Protein AF-A0AAW8L9H7-F1 (afdb_monomer_lite)

pLDDT: mean 96.59, std 2.57, range [80.62, 98.5]

Structure (mmCIF, N/CA/C/O backbone):
data_AF-A0AAW8L9H7-F1
#
_entry.id   AF-A0AAW8L9H7-F1
#
loop_
_atom_site.group_PDB
_atom_site.id
_atom_site.type_symbol
_atom_site.label_atom_id
_atom_site.label_alt_id
_atom_site.label_comp_id
_atom_site.label_asym_id
_atom_site.label_entity_id
_atom_site.label_seq_id
_atom_site.pdbx_PDB_ins_code
_atom_site.Cartn_x
_atom_site.Cartn_y
_atom_site.Cartn_z
_atom_site.occupancy
_atom_site.B_iso_or_equiv
_atom_site.auth_seq_id
_atom_site.auth_comp_id
_atom_site.auth_asym_id
_atom_site.auth_atom_id
_atom_site.pdbx_PDB_model_num
ATOM 1 N N . MET A 1 1 ? -7.426 9.081 19.759 1.00 80.62 1 MET A N 1
ATOM 2 C CA . MET A 1 1 ? -7.271 8.106 18.663 1.00 80.62 1 MET A CA 1
ATOM 3 C C . MET A 1 1 ? -5.931 8.344 17.988 1.00 80.62 1 MET A C 1
ATOM 5 O O . MET A 1 1 ? -5.689 9.442 17.497 1.00 80.62 1 MET A O 1
ATOM 9 N N . THR A 1 2 ? -5.039 7.364 18.043 1.00 95.19 2 THR A N 1
ATOM 10 C CA . THR A 1 2 ? -3.691 7.414 17.461 1.00 95.19 2 THR A CA 1
ATOM 11 C C . THR A 1 2 ? -3.743 7.337 15.933 1.00 95.19 2 THR A C 1
ATOM 13 O O . THR A 1 2 ? -4.751 6.921 15.362 1.00 95.19 2 THR A O 1
ATOM 16 N N . LYS A 1 3 ? -2.650 7.708 15.256 1.00 92.12 3 LYS A N 1
ATOM 17 C CA . LYS A 1 3 ? -2.538 7.577 13.795 1.00 92.12 3 LYS A CA 1
ATOM 18 C C . LYS A 1 3 ? -2.761 6.130 13.337 1.00 92.12 3 LYS A C 1
ATOM 20 O O . LYS A 1 3 ? -3.555 5.892 12.438 1.00 92.12 3 LYS A O 1
ATOM 25 N N . SER A 1 4 ? -2.148 5.164 14.018 1.00 93.31 4 SER A N 1
ATOM 26 C CA . SER A 1 4 ? -2.294 3.743 13.686 1.00 93.31 4 SER A CA 1
ATOM 27 C C . SER A 1 4 ? -3.730 3.234 13.862 1.00 93.31 4 SER A C 1
ATOM 29 O O . SER A 1 4 ? -4.175 2.361 13.120 1.00 93.31 4 SER A O 1
ATOM 31 N N . GLU A 1 5 ? -4.479 3.762 14.836 1.00 96.44 5 GLU A N 1
ATOM 32 C CA . GLU A 1 5 ? -5.907 3.451 14.990 1.00 96.44 5 GLU A CA 1
ATOM 33 C C . GLU A 1 5 ? -6.739 4.048 13.855 1.00 96.44 5 GLU A C 1
ATOM 35 O O . GLU A 1 5 ? -7.607 3.359 13.325 1.00 96.44 5 GLU A O 1
ATOM 40 N N . GLN A 1 6 ? -6.449 5.288 13.449 1.00 96.50 6 GLN A N 1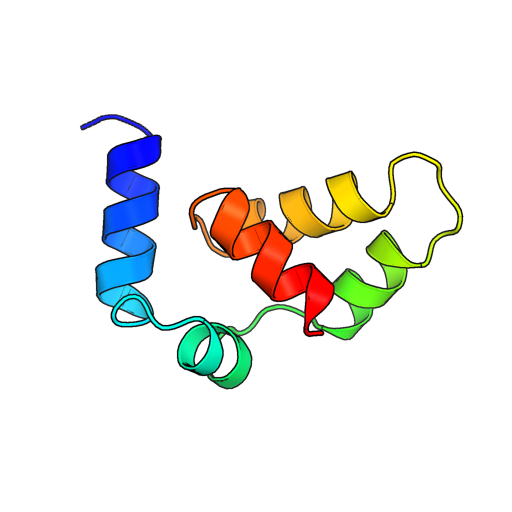
ATOM 41 C CA . GLN A 1 6 ? -7.112 5.936 12.313 1.00 96.50 6 GLN A CA 1
ATOM 42 C C . GLN A 1 6 ? -6.883 5.156 11.019 1.00 96.50 6 GLN A C 1
ATOM 44 O O . GLN A 1 6 ? -7.842 4.868 10.311 1.00 96.50 6 GLN A O 1
ATOM 49 N N . GLU A 1 7 ? -5.644 4.740 10.753 1.00 97.25 7 GLU A N 1
ATOM 50 C CA . GL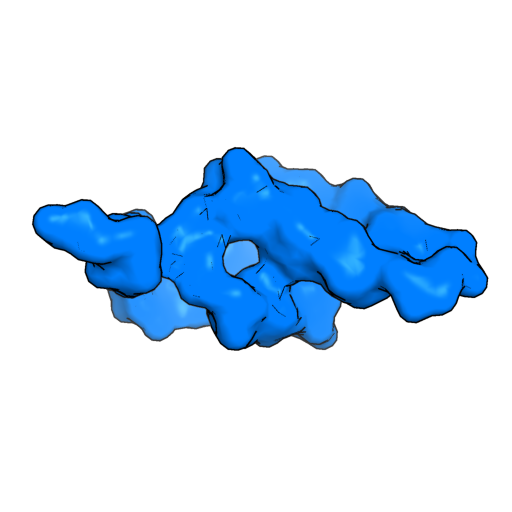U A 1 7 ? -5.300 3.969 9.556 1.00 97.25 7 GLU A CA 1
ATOM 51 C C . GLU A 1 7 ? -6.027 2.617 9.513 1.00 97.25 7 GLU A C 1
ATOM 53 O O . GLU A 1 7 ? -6.595 2.216 8.495 1.00 97.25 7 GLU A O 1
ATOM 58 N N . ARG A 1 8 ? -6.073 1.916 10.653 1.00 97.00 8 ARG A N 1
ATOM 59 C CA . ARG A 1 8 ? -6.825 0.658 10.781 1.00 97.00 8 ARG A CA 1
ATOM 60 C C . ARG A 1 8 ? -8.328 0.868 10.614 1.00 97.00 8 ARG A C 1
ATOM 62 O O . ARG A 1 8 ? -8.984 0.034 9.991 1.00 97.00 8 ARG A O 1
ATOM 69 N N . MET A 1 9 ? -8.882 1.951 11.164 1.00 97.94 9 MET A N 1
ATOM 70 C CA . MET A 1 9 ? -10.295 2.289 10.987 1.00 97.94 9 MET A CA 1
ATOM 71 C C . MET A 1 9 ? -10.616 2.622 9.532 1.00 97.94 9 MET A C 1
ATOM 73 O O . MET A 1 9 ? -11.606 2.104 9.026 1.00 97.94 9 MET A O 1
ATOM 77 N N . PHE A 1 10 ? -9.773 3.401 8.848 1.00 97.12 10 PHE A N 1
ATOM 78 C CA . PHE A 1 10 ? -9.935 3.701 7.426 1.00 97.12 10 PHE A CA 1
ATOM 79 C C . PHE A 1 10 ? -9.933 2.417 6.593 1.00 97.12 10 PHE A C 1
ATOM 81 O O . PHE A 1 10 ? -10.898 2.140 5.887 1.00 97.12 10 PHE A O 1
ATOM 88 N N . PHE A 1 11 ? -8.915 1.563 6.753 1.00 98.00 11 PHE A N 1
ATOM 89 C CA . PHE A 1 11 ? -8.839 0.294 6.023 1.00 98.00 11 PHE A CA 1
ATOM 90 C C . PHE A 1 11 ? -10.057 -0.611 6.286 1.00 98.00 11 PHE A C 1
ATOM 92 O O . PHE A 1 11 ? -10.582 -1.256 5.375 1.00 98.00 11 PHE A O 1
ATOM 99 N N . ARG A 1 12 ? -10.559 -0.630 7.528 1.00 98.06 12 ARG A N 1
ATOM 100 C CA . ARG A 1 12 ? -11.785 -1.353 7.887 1.00 98.06 12 ARG A CA 1
ATOM 101 C C . ARG A 1 12 ? -13.026 -0.768 7.217 1.00 98.06 12 ARG A C 1
ATOM 103 O O . ARG A 1 12 ? -13.847 -1.535 6.734 1.00 98.06 1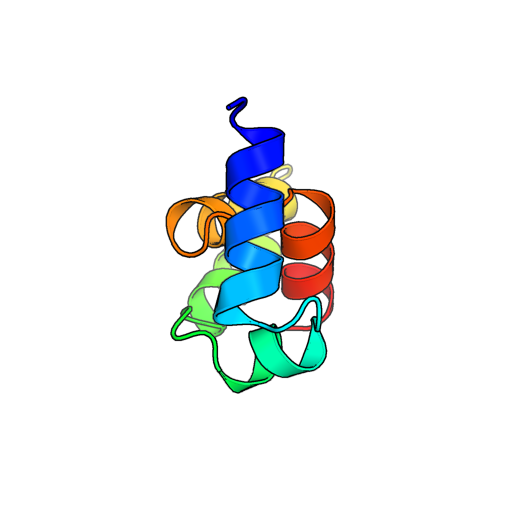2 ARG A O 1
ATOM 110 N N . GLN A 1 13 ? -13.198 0.548 7.240 1.00 97.94 13 GLN A N 1
ATOM 111 C CA . GLN A 1 13 ? -14.416 1.205 6.763 1.00 97.94 13 GLN A CA 1
ATOM 112 C C . GLN A 1 13 ? -14.490 1.225 5.236 1.00 97.94 13 GLN A C 1
ATOM 114 O O . GLN A 1 13 ? -15.534 0.900 4.680 1.00 97.94 13 GLN A O 1
ATOM 119 N N . THR A 1 14 ? -13.381 1.546 4.573 1.00 97.94 14 THR A N 1
ATOM 120 C CA . THR A 1 14 ? -13.323 1.686 3.114 1.00 97.94 14 THR A CA 1
ATOM 121 C C . THR A 1 14 ? -13.250 0.325 2.431 1.00 97.94 14 THR A C 1
ATOM 123 O O . THR A 1 14 ? -14.007 0.046 1.509 1.00 97.94 14 THR A O 1
ATOM 126 N N . TYR A 1 15 ? -12.386 -0.564 2.927 1.00 98.06 15 TYR A N 1
ATOM 127 C CA . TYR A 1 15 ? -12.051 -1.809 2.231 1.00 98.06 15 TYR A CA 1
ATOM 128 C C . TYR A 1 15 ? -12.459 -3.070 2.997 1.00 98.06 15 TYR A C 1
ATOM 130 O O . TYR A 1 15 ? -12.126 -4.177 2.581 1.00 98.06 15 TYR A O 1
ATOM 138 N N . SER A 1 16 ? -13.198 -2.946 4.107 1.00 97.81 16 SER A N 1
ATOM 139 C CA . SER A 1 16 ? -13.643 -4.094 4.920 1.00 97.81 16 SER A CA 1
ATOM 140 C C . SER A 1 16 ? -12.492 -5.010 5.356 1.00 97.81 16 SER A C 1
ATOM 142 O O . SER A 1 16 ? -12.666 -6.221 5.459 1.00 97.81 16 SER A O 1
ATOM 144 N N . LEU A 1 17 ? -11.311 -4.429 5.610 1.00 97.25 17 LEU A N 1
ATOM 145 C CA . LEU A 1 17 ? -10.068 -5.153 5.909 1.00 97.25 17 LEU A CA 1
ATOM 146 C C . LEU A 1 17 ? -9.570 -6.083 4.779 1.00 97.25 17 LEU A C 1
ATOM 148 O O . LEU A 1 17 ? -8.779 -6.988 5.041 1.00 97.25 17 LEU A O 1
ATOM 152 N N . SER A 1 18 ? -10.004 -5.876 3.532 1.00 98.00 18 SER A N 1
ATOM 153 C CA . SER A 1 18 ? -9.613 -6.690 2.378 1.00 98.00 18 SER A CA 1
ATOM 154 C C . SER A 1 18 ? -8.634 -5.955 1.467 1.00 98.00 18 SER A C 1
ATOM 156 O O . SER A 1 18 ? -8.938 -4.900 0.907 1.00 98.00 18 SER A O 1
ATOM 158 N N . ILE A 1 19 ? -7.455 -6.551 1.279 1.00 97.69 19 ILE A N 1
ATOM 159 C CA . ILE A 1 19 ? -6.462 -6.052 0.324 1.00 97.69 19 ILE A CA 1
ATOM 160 C C . ILE A 1 19 ? -6.908 -6.256 -1.124 1.00 97.69 19 ILE A C 1
ATOM 162 O O . ILE A 1 19 ? -6.645 -5.400 -1.956 1.00 97.69 19 ILE A O 1
ATOM 166 N N . ASP A 1 20 ? -7.636 -7.333 -1.422 1.00 98.25 20 ASP A N 1
ATOM 167 C CA . ASP A 1 20 ? -8.164 -7.584 -2.768 1.00 98.25 20 ASP A CA 1
ATOM 168 C C . ASP A 1 20 ? -9.203 -6.527 -3.144 1.00 98.25 20 ASP A C 1
ATOM 170 O O . ASP A 1 20 ? -9.221 -6.022 -4.267 1.00 98.25 20 ASP A O 1
ATOM 174 N N . ARG A 1 21 ? -10.024 -6.124 -2.168 1.00 97.88 21 ARG A N 1
ATOM 175 C CA . ARG A 1 21 ? -10.964 -5.019 -2.331 1.00 97.88 21 ARG A CA 1
ATOM 176 C C . ARG A 1 21 ? -10.238 -3.694 -2.532 1.00 97.88 21 ARG A C 1
ATOM 178 O O . ARG A 1 21 ? -10.590 -2.962 -3.445 1.00 97.88 21 ARG A O 1
ATOM 185 N N . MET A 1 22 ? -9.198 -3.415 -1.743 1.00 97.69 22 MET A N 1
ATOM 186 C CA . MET A 1 22 ? -8.359 -2.229 -1.945 1.00 97.69 22 MET A CA 1
ATOM 187 C C . MET A 1 22 ? -7.719 -2.217 -3.337 1.00 97.69 22 MET A C 1
ATOM 189 O O . MET A 1 22 ? -7.785 -1.202 -4.019 1.00 97.69 22 MET A O 1
ATOM 193 N N . LEU A 1 23 ? -7.157 -3.338 -3.798 1.00 97.44 23 LEU A N 1
ATOM 194 C CA . LEU A 1 23 ? -6.624 -3.459 -5.154 1.00 97.44 23 LEU A CA 1
ATOM 195 C C . LEU A 1 23 ? -7.708 -3.158 -6.194 1.00 97.44 23 LEU A C 1
ATOM 197 O O . LEU A 1 23 ? -7.440 -2.427 -7.140 1.00 97.44 23 LEU A O 1
ATOM 201 N N . SER A 1 24 ? -8.923 -3.681 -6.028 1.00 97.50 24 SER A N 1
ATOM 202 C CA . SER A 1 24 ? -10.013 -3.502 -6.996 1.00 97.50 24 SER A CA 1
ATOM 203 C C . SER A 1 24 ? -10.658 -2.112 -6.989 1.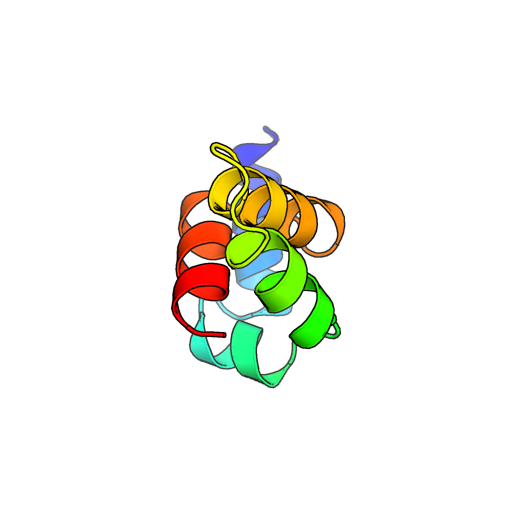00 97.50 24 SER A C 1
ATOM 205 O O . SER A 1 24 ? -11.116 -1.672 -8.039 1.00 97.50 24 SER A O 1
ATOM 207 N N . GLU A 1 25 ? -10.767 -1.466 -5.829 1.00 96.88 25 GLU A N 1
ATOM 208 C CA . GLU A 1 25 ? -11.599 -0.268 -5.635 1.00 96.88 25 GLU A CA 1
ATOM 209 C C . GLU A 1 25 ? -10.785 1.013 -5.423 1.00 96.88 25 GLU A C 1
ATOM 211 O O . GLU A 1 25 ? -11.326 2.101 -5.619 1.00 96.88 25 GLU A O 1
ATOM 216 N N . SER A 1 26 ? -9.510 0.913 -5.028 1.00 95.75 26 SER A N 1
ATOM 217 C CA . SER A 1 26 ? -8.686 2.099 -4.791 1.00 95.75 26 SER A CA 1
ATOM 218 C C . SER A 1 26 ? -8.494 2.902 -6.087 1.00 95.75 26 SER A C 1
ATOM 220 O O . SER A 1 26 ? -8.141 2.322 -7.120 1.00 95.75 26 SER A O 1
ATOM 222 N N . PRO A 1 27 ? -8.668 4.238 -6.048 1.00 94.25 27 PRO A N 1
ATOM 223 C CA . PRO A 1 27 ? -8.443 5.114 -7.196 1.00 94.25 27 PRO A CA 1
ATOM 224 C C . PRO A 1 27 ? -6.952 5.407 -7.450 1.00 94.25 27 PRO A C 1
ATOM 226 O O . PRO A 1 27 ? -6.637 6.216 -8.321 1.00 94.25 27 PRO A O 1
ATOM 229 N N . LEU A 1 28 ? -6.040 4.805 -6.676 1.00 95.88 28 LEU A N 1
ATOM 230 C CA . LEU A 1 28 ? -4.593 4.980 -6.802 1.00 95.88 28 LEU A CA 1
ATOM 231 C C . LEU A 1 28 ? -4.092 4.670 -8.221 1.00 95.88 28 LEU A C 1
ATOM 233 O O . LEU A 1 28 ? -4.421 3.636 -8.809 1.00 95.88 28 LEU A O 1
ATOM 237 N N . ASP A 1 29 ? -3.214 5.535 -8.733 1.00 96.75 29 ASP A N 1
ATOM 238 C CA . ASP A 1 29 ? -2.530 5.310 -10.004 1.00 96.75 29 ASP A CA 1
ATOM 239 C C . ASP A 1 29 ? -1.521 4.159 -9.865 1.00 96.75 29 ASP A C 1
ATOM 241 O O . ASP A 1 29 ? -0.452 4.279 -9.256 1.00 96.75 29 ASP A O 1
ATOM 245 N N . ARG A 1 30 ? -1.880 3.012 -10.445 1.00 96.75 30 ARG A N 1
ATOM 246 C CA . ARG A 1 30 ? -1.056 1.801 -10.428 1.00 96.75 30 ARG A CA 1
ATOM 247 C C . ARG A 1 30 ? 0.233 1.962 -11.225 1.00 96.75 30 ARG A C 1
ATOM 249 O O . ARG A 1 30 ? 1.240 1.360 -10.858 1.00 96.75 30 ARG A O 1
ATOM 256 N N . ASP A 1 31 ? 0.221 2.756 -12.288 1.00 97.81 31 ASP A N 1
ATOM 257 C CA . ASP A 1 31 ? 1.409 2.970 -13.108 1.00 97.81 31 ASP A CA 1
ATOM 258 C C . ASP A 1 31 ? 2.408 3.867 -12.380 1.00 97.81 31 ASP A C 1
ATOM 260 O O . ASP A 1 31 ? 3.609 3.595 -12.417 1.00 97.81 31 ASP A O 1
ATOM 264 N N . GLU A 1 32 ? 1.934 4.847 -11.609 1.00 97.50 32 GLU A N 1
ATOM 265 C CA . GLU A 1 32 ? 2.788 5.628 -10.711 1.00 97.50 32 GLU A CA 1
ATOM 266 C C . GLU A 1 32 ? 3.408 4.757 -9.608 1.00 97.50 32 GLU A C 1
ATOM 268 O O . GLU A 1 32 ? 4.613 4.849 -9.350 1.00 97.50 32 GLU A O 1
ATOM 273 N N . VAL A 1 33 ? 2.629 3.855 -8.996 1.00 98.00 33 VAL A N 1
ATOM 274 C CA . VAL A 1 33 ? 3.144 2.904 -7.994 1.00 98.00 33 VAL A CA 1
ATOM 275 C C . VAL A 1 33 ? 4.263 2.039 -8.582 1.00 98.00 33 VAL A C 1
ATOM 277 O O . VAL A 1 33 ? 5.335 1.935 -7.974 1.00 98.00 33 VAL A O 1
ATOM 280 N N . ARG A 1 34 ? 4.059 1.475 -9.782 1.00 98.00 34 ARG A N 1
ATOM 281 C CA . ARG A 1 34 ? 5.083 0.689 -10.496 1.00 98.00 34 ARG A CA 1
ATOM 282 C C . ARG A 1 34 ? 6.294 1.538 -10.838 1.00 98.00 34 ARG A C 1
ATOM 284 O O . ARG A 1 34 ? 7.415 1.139 -10.548 1.00 98.00 34 ARG A O 1
ATOM 291 N N . ARG A 1 35 ? 6.090 2.744 -11.373 1.00 97.94 35 ARG A N 1
ATOM 292 C CA . ARG A 1 35 ? 7.175 3.668 -11.727 1.00 97.94 35 ARG A CA 1
ATOM 293 C C . ARG A 1 35 ? 8.050 4.003 -10.523 1.00 97.94 35 ARG A C 1
ATOM 295 O O . ARG A 1 35 ? 9.270 4.047 -10.657 1.00 97.94 35 ARG A O 1
ATOM 302 N N . LEU A 1 36 ? 7.454 4.245 -9.353 1.00 97.75 36 LEU A N 1
ATOM 303 C CA . LEU A 1 36 ? 8.193 4.524 -8.119 1.00 97.75 36 LEU A CA 1
ATOM 304 C C . LEU A 1 36 ? 8.965 3.293 -7.637 1.00 97.75 36 LEU A C 1
ATOM 306 O O . LEU A 1 36 ? 10.168 3.403 -7.367 1.00 97.75 36 LEU A O 1
ATOM 310 N N . ARG A 1 37 ? 8.292 2.137 -7.564 1.00 97.12 37 ARG A N 1
ATOM 311 C CA . ARG A 1 37 ? 8.882 0.861 -7.137 1.00 97.12 37 ARG A CA 1
ATOM 312 C C . ARG A 1 37 ? 10.061 0.471 -8.028 1.00 97.12 37 ARG A C 1
ATOM 314 O O . ARG A 1 37 ? 11.147 0.205 -7.520 1.00 97.12 37 ARG A O 1
ATOM 321 N N . ASP A 1 38 ? 9.862 0.545 -9.338 1.00 96.50 38 ASP A N 1
ATOM 322 C CA . ASP A 1 38 ? 10.774 0.037 -10.366 1.00 96.50 38 ASP A CA 1
ATOM 323 C C . ASP A 1 38 ? 11.738 1.126 -10.881 1.00 96.50 38 ASP A C 1
ATOM 325 O O . ASP A 1 38 ? 12.459 0.936 -11.857 1.00 96.50 38 ASP A O 1
ATOM 329 N N . SER A 1 39 ? 11.814 2.272 -10.193 1.00 93.31 39 SER A N 1
ATOM 330 C CA . SER A 1 39 ? 12.659 3.421 -10.564 1.00 93.31 39 SER A CA 1
ATOM 331 C C . SER A 1 39 ? 14.174 3.160 -10.529 1.00 93.31 39 SER A C 1
ATOM 333 O O . SER A 1 39 ? 14.956 4.055 -10.856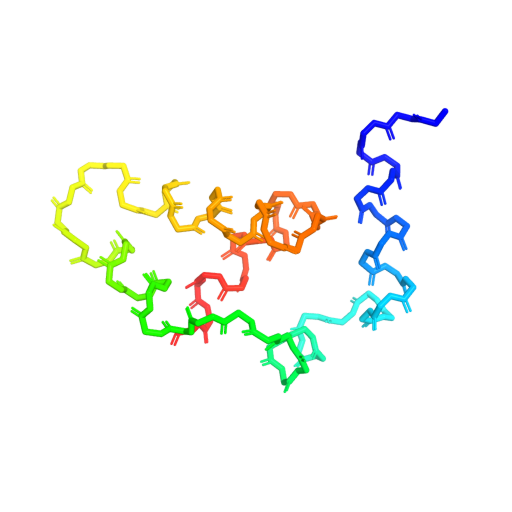 1.00 93.31 39 SER A O 1
ATOM 335 N N . GLY A 1 40 ? 14.617 1.990 -10.056 1.00 91.62 40 GLY A N 1
ATOM 336 C CA . GLY A 1 40 ? 16.033 1.656 -9.851 1.00 91.62 40 GLY A CA 1
ATOM 337 C C . GLY A 1 40 ? 16.700 2.412 -8.693 1.00 91.62 40 GLY A C 1
ATOM 338 O O . GLY A 1 40 ? 17.888 2.222 -8.427 1.00 91.62 40 GLY A O 1
ATOM 339 N N . ARG A 1 41 ? 15.961 3.271 -7.976 1.00 91.81 41 ARG A N 1
ATOM 340 C CA . ARG A 1 41 ? 16.465 3.960 -6.782 1.00 91.81 41 ARG A CA 1
ATOM 341 C C . ARG A 1 41 ? 16.494 2.997 -5.600 1.00 91.81 41 ARG A C 1
ATOM 343 O O . ARG A 1 41 ? 15.593 2.181 -5.430 1.00 91.81 41 ARG A O 1
ATOM 350 N N . ARG A 1 42 ? 17.485 3.163 -4.716 1.00 93.12 42 ARG A N 1
ATOM 351 C CA . ARG A 1 42 ? 17.625 2.357 -3.486 1.00 93.12 42 ARG A CA 1
ATOM 352 C C . ARG A 1 42 ? 16.369 2.398 -2.600 1.00 93.12 42 ARG A C 1
ATOM 354 O O . ARG A 1 42 ? 16.113 1.452 -1.867 1.00 93.12 42 ARG A O 1
ATOM 361 N N . ASP A 1 43 ? 15.602 3.484 -2.658 1.00 95.00 43 ASP A N 1
ATOM 362 C CA . ASP A 1 43 ? 14.390 3.719 -1.873 1.00 95.00 43 ASP A CA 1
ATOM 363 C C . ASP A 1 43 ? 13.083 3.550 -2.672 1.00 95.00 43 ASP A C 1
ATOM 365 O O . ASP A 1 43 ? 12.026 3.912 -2.161 1.00 95.00 43 ASP A O 1
ATOM 369 N N . GLY A 1 44 ? 13.119 2.988 -3.889 1.00 96.31 44 GLY A N 1
ATOM 370 C CA . GLY A 1 44 ? 11.955 2.874 -4.783 1.00 96.31 44 GLY A CA 1
ATOM 371 C C . GLY A 1 44 ? 10.713 2.277 -4.113 1.00 96.31 44 GLY A C 1
ATOM 372 O O . GLY A 1 44 ? 9.667 2.926 -4.054 1.00 96.31 44 GLY A O 1
ATOM 373 N N . SER A 1 45 ? 10.838 1.097 -3.494 1.00 96.19 45 SER A N 1
ATOM 374 C CA . SER A 1 45 ? 9.729 0.457 -2.767 1.00 96.19 45 SER A CA 1
ATOM 375 C C . SER A 1 45 ? 9.233 1.294 -1.585 1.00 96.19 45 SER A C 1
ATOM 377 O O . SER A 1 45 ? 8.032 1.396 -1.356 1.00 96.19 45 SER A O 1
ATOM 379 N N . ALA A 1 46 ? 10.134 1.943 -0.839 1.00 97.75 46 ALA A N 1
ATOM 380 C CA . ALA A 1 46 ? 9.740 2.795 0.284 1.00 97.75 46 ALA A CA 1
ATOM 381 C C . ALA A 1 46 ? 8.964 4.036 -0.187 1.00 97.75 46 ALA A C 1
ATOM 383 O O . ALA A 1 46 ? 8.016 4.453 0.480 1.00 97.75 46 ALA A O 1
ATOM 384 N N . ARG A 1 47 ? 9.328 4.597 -1.347 1.00 97.88 47 ARG A N 1
ATOM 385 C CA . ARG A 1 47 ? 8.604 5.705 -1.985 1.00 97.88 47 ARG A CA 1
ATOM 386 C C . ARG A 1 47 ? 7.231 5.270 -2.485 1.00 97.88 47 ARG A C 1
ATOM 388 O O . ARG A 1 47 ? 6.272 5.995 -2.253 1.00 97.88 47 ARG A O 1
ATOM 395 N N . ALA A 1 48 ? 7.128 4.096 -3.106 1.00 98.25 48 ALA A N 1
ATOM 396 C CA . ALA A 1 48 ? 5.850 3.535 -3.540 1.00 98.25 48 ALA A CA 1
ATOM 397 C C . ALA A 1 48 ? 4.903 3.297 -2.349 1.00 98.25 48 ALA A C 1
ATOM 399 O O . ALA A 1 48 ? 3.748 3.710 -2.388 1.00 98.25 48 ALA A O 1
ATOM 400 N N . ILE A 1 49 ? 5.411 2.734 -1.245 1.00 98.38 49 ILE A N 1
ATOM 401 C CA . ILE A 1 49 ? 4.637 2.552 -0.004 1.00 98.38 49 ILE A CA 1
ATOM 402 C C . ILE A 1 49 ? 4.149 3.898 0.530 1.00 98.38 49 ILE A C 1
ATOM 404 O O . ILE A 1 49 ? 2.986 4.032 0.900 1.00 98.38 49 ILE A O 1
ATOM 408 N N . ARG A 1 50 ? 5.030 4.904 0.569 1.00 97.69 50 ARG A N 1
ATOM 409 C CA . ARG A 1 50 ? 4.665 6.237 1.052 1.00 97.69 50 ARG A CA 1
ATOM 410 C C . ARG A 1 50 ? 3.592 6.879 0.179 1.00 97.69 50 ARG A C 1
ATOM 412 O O . ARG A 1 50 ? 2.658 7.441 0.729 1.00 97.69 50 ARG A O 1
ATOM 419 N N . TYR A 1 51 ? 3.712 6.756 -1.141 1.00 97.94 51 TYR A N 1
ATOM 420 C CA . TYR A 1 51 ? 2.706 7.241 -2.080 1.00 97.94 51 TYR A CA 1
ATOM 421 C C . TYR A 1 51 ? 1.338 6.613 -1.791 1.00 97.94 51 TYR A C 1
ATOM 423 O O . TYR A 1 51 ? 0.368 7.342 -1.616 1.00 97.94 51 TYR A O 1
ATOM 431 N N . VAL A 1 52 ? 1.269 5.287 -1.616 1.00 98.00 52 VAL A N 1
ATOM 432 C CA . VAL A 1 52 ? 0.020 4.615 -1.221 1.00 98.00 52 VAL A CA 1
ATOM 433 C C . VAL A 1 52 ? -0.534 5.203 0.079 1.00 98.00 52 VAL A C 1
ATOM 435 O O . VAL A 1 52 ? -1.702 5.559 0.112 1.00 98.00 52 VAL A O 1
ATOM 438 N N . GLN A 1 53 ? 0.292 5.378 1.117 1.00 97.06 53 GLN A N 1
ATOM 439 C CA . GLN A 1 53 ? -0.156 5.921 2.410 1.00 97.06 53 GLN A CA 1
ATOM 440 C C . GLN A 1 53 ? -0.574 7.401 2.378 1.00 97.06 53 GLN A C 1
ATOM 442 O O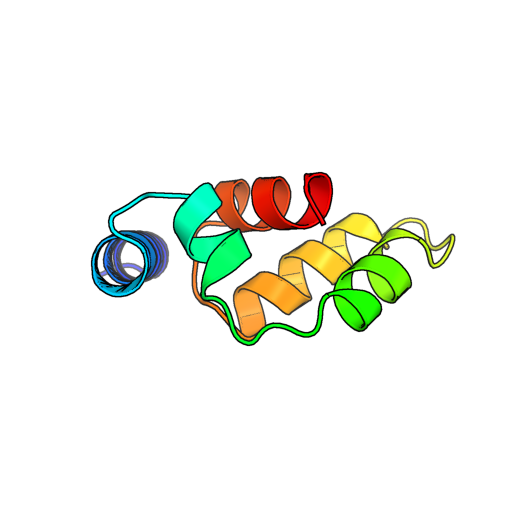 . GLN A 1 53 ? -1.334 7.835 3.243 1.00 97.06 53 GLN A O 1
ATOM 447 N N . GLU A 1 54 ? -0.040 8.189 1.443 1.00 95.69 54 GLU A N 1
ATOM 448 C CA . GLU A 1 54 ? -0.406 9.599 1.267 1.00 95.69 54 GLU A CA 1
ATOM 449 C C . GLU A 1 54 ? -1.798 9.753 0.639 1.00 95.69 54 GLU A C 1
ATOM 451 O O . GLU A 1 54 ? -2.516 10.683 1.003 1.00 95.69 54 GLU A O 1
ATOM 456 N N . TRP A 1 55 ? -2.197 8.836 -0.248 1.00 94.81 55 TRP A N 1
ATOM 457 C CA . TRP A 1 55 ? -3.506 8.864 -0.917 1.00 94.81 55 TRP A CA 1
ATOM 458 C C . TRP A 1 55 ? -4.569 8.012 -0.220 1.00 94.81 55 TRP A C 1
ATOM 460 O O . TRP A 1 55 ? -5.721 8.426 -0.129 1.00 94.81 55 TRP A O 1
ATOM 470 N N . ASP A 1 56 ? -4.177 6.854 0.304 1.00 95.50 56 ASP A N 1
ATOM 471 C CA . ASP A 1 56 ? -5.009 5.942 1.080 1.00 95.50 56 ASP A CA 1
ATOM 472 C C . ASP A 1 56 ? -4.362 5.759 2.460 1.00 95.50 56 ASP A C 1
ATOM 474 O O . ASP A 1 56 ? -3.358 5.049 2.565 1.00 95.50 56 ASP A O 1
ATOM 478 N N . PRO A 1 57 ? -4.898 6.360 3.542 1.00 95.38 57 PRO A N 1
ATOM 479 C CA . PRO A 1 57 ? -4.303 6.290 4.875 1.00 95.38 57 PRO A CA 1
ATOM 480 C C . PRO A 1 57 ? -4.502 4.901 5.502 1.00 95.38 57 PRO A C 1
ATOM 482 O O . PRO A 1 57 ? -5.225 4.733 6.479 1.00 95.38 57 PRO A O 1
ATOM 485 N N . VAL A 1 58 ? -3.870 3.880 4.928 1.00 97.50 58 VAL A N 1
ATOM 486 C CA . VAL A 1 58 ? -3.862 2.493 5.392 1.00 97.50 58 VAL A CA 1
ATOM 487 C C . VAL A 1 58 ? -2.589 2.196 6.193 1.00 97.50 58 VAL A C 1
ATOM 489 O O . VAL A 1 58 ? -1.570 2.888 6.046 1.00 97.50 58 VAL A O 1
ATOM 492 N N . PRO A 1 59 ? -2.599 1.142 7.031 1.00 98.12 59 PRO A N 1
ATOM 493 C CA . PRO A 1 59 ? -1.404 0.710 7.740 1.00 98.12 59 PRO A CA 1
ATOM 494 C C . PRO A 1 59 ? -0.252 0.394 6.778 1.00 98.12 59 PRO A C 1
ATOM 496 O O . PRO A 1 59 ? -0.458 -0.079 5.658 1.00 98.12 59 PRO A O 1
ATOM 499 N N . ARG A 1 60 ? 0.985 0.641 7.214 1.00 97.81 60 ARG A N 1
ATOM 500 C CA . ARG A 1 60 ? 2.176 0.524 6.354 1.00 97.81 60 ARG A CA 1
ATOM 501 C C . ARG A 1 60 ? 2.364 -0.873 5.757 1.00 97.81 60 ARG A C 1
ATOM 503 O O . ARG A 1 60 ? 2.825 -0.999 4.628 1.00 97.81 60 ARG A O 1
ATOM 510 N N . ASP A 1 61 ? 2.037 -1.913 6.512 1.00 98.06 61 ASP A N 1
ATOM 511 C CA . ASP A 1 61 ? 2.073 -3.310 6.075 1.00 98.06 61 ASP A CA 1
ATOM 512 C C . ASP A 1 61 ? 1.030 -3.614 4.989 1.00 98.06 61 ASP A C 1
ATOM 514 O O . ASP A 1 61 ? 1.305 -4.390 4.076 1.00 98.06 61 ASP A O 1
ATOM 518 N N . ILE A 1 62 ? -0.131 -2.959 5.037 1.00 98.44 62 ILE A N 1
ATOM 519 C CA . ILE A 1 62 ? -1.159 -3.042 3.992 1.00 98.44 62 ILE A CA 1
ATOM 520 C C . ILE A 1 62 ? -0.706 -2.295 2.733 1.00 98.44 62 ILE A C 1
ATOM 522 O O . ILE A 1 62 ? -0.810 -2.834 1.634 1.00 98.44 62 ILE A O 1
ATOM 526 N N . ALA A 1 63 ? -0.123 -1.102 2.881 1.00 98.31 63 ALA A N 1
ATOM 527 C CA . ALA A 1 63 ? 0.457 -0.368 1.756 1.00 98.31 63 ALA A CA 1
ATOM 528 C C . ALA A 1 63 ? 1.596 -1.148 1.073 1.00 98.31 63 ALA A C 1
ATOM 530 O O . ALA A 1 63 ? 1.662 -1.189 -0.151 1.00 98.31 63 ALA A O 1
ATOM 531 N N . ALA A 1 64 ? 2.462 -1.817 1.844 1.00 98.50 64 ALA A N 1
ATOM 532 C CA . ALA A 1 64 ? 3.496 -2.700 1.298 1.00 98.50 64 ALA A CA 1
ATOM 533 C C . ALA A 1 64 ? 2.892 -3.856 0.491 1.00 98.50 64 ALA A C 1
ATOM 535 O O . ALA A 1 64 ? 3.260 -4.066 -0.660 1.00 98.50 64 ALA A O 1
ATOM 536 N N . GLN A 1 65 ? 1.886 -4.527 1.050 1.00 98.44 65 GLN A N 1
ATOM 537 C CA . GLN A 1 65 ? 1.150 -5.582 0.359 1.00 98.44 65 GLN A CA 1
ATOM 538 C C . GLN A 1 65 ? 0.464 -5.120 -0.934 1.00 98.44 65 GLN A C 1
ATOM 540 O O . GLN A 1 65 ? 0.365 -5.901 -1.878 1.00 98.44 65 GLN A O 1
ATOM 545 N N . PHE A 1 66 ? -0.034 -3.883 -0.981 1.00 98.44 66 PHE A N 1
ATOM 546 C CA . PHE A 1 66 ? -0.585 -3.295 -2.199 1.00 98.44 66 PHE A CA 1
ATOM 547 C C . PHE A 1 66 ? 0.510 -3.119 -3.260 1.00 98.44 66 PHE A C 1
ATOM 549 O O . PHE A 1 66 ? 0.357 -3.592 -4.381 1.00 98.44 66 PHE A O 1
ATOM 556 N N . VAL A 1 67 ? 1.643 -2.507 -2.891 1.00 98.25 67 VAL A N 1
ATOM 557 C CA . VAL A 1 67 ? 2.794 -2.280 -3.788 1.00 98.25 67 VAL A CA 1
ATOM 558 C C . VAL A 1 67 ? 3.357 -3.586 -4.356 1.00 98.25 67 VAL A C 1
ATOM 560 O O . VAL A 1 67 ? 3.745 -3.626 -5.523 1.00 98.25 67 VAL A O 1
ATOM 563 N N . ASP A 1 68 ? 3.386 -4.652 -3.557 1.00 97.62 68 ASP A N 1
ATOM 564 C CA . ASP A 1 68 ? 3.893 -5.962 -3.981 1.00 97.62 68 ASP A CA 1
ATOM 565 C C . ASP A 1 68 ? 2.957 -6.680 -4.974 1.00 97.62 68 ASP A C 1
ATOM 567 O O . ASP A 1 68 ? 3.398 -7.575 -5.694 1.00 97.62 68 ASP A O 1
ATOM 571 N N . ARG A 1 69 ? 1.668 -6.310 -5.020 1.00 97.12 69 ARG A N 1
ATOM 572 C CA . ARG A 1 69 ? 0.628 -6.968 -5.839 1.00 97.12 69 ARG A CA 1
ATOM 573 C C . ARG A 1 69 ? 0.173 -6.157 -7.058 1.00 97.12 69 ARG A C 1
ATOM 575 O O . ARG A 1 69 ? -0.636 -6.659 -7.838 1.00 97.12 69 ARG A O 1
ATOM 582 N N . VAL A 1 70 ? 0.657 -4.924 -7.214 1.00 93.38 70 VAL A N 1
ATOM 583 C CA . VAL A 1 70 ? 0.393 -4.046 -8.372 1.00 93.38 70 VAL A CA 1
ATOM 584 C C . VAL A 1 70 ? 1.411 -4.266 -9.480 1.00 93.38 70 VAL A C 1
ATOM 586 O O . VAL A 1 70 ? 0.985 -4.317 -10.656 1.00 93.38 70 VAL A O 1
#

Organism: NCBI:txid544580

Secondary structure (DSSP, 8-state):
--HHHHHHHHHHHHHTT-HHHHHHH----HHHHHHHHTS--TTHHHHHHHHHHHHS---HHHHHHHHHH-

Radius of gyration: 11.75 Å; chains: 1; bounding box: 32×17×32 Å

Foldseek 3Di:
DDLQVVQQVQCCVQQVVDLVSCLVPPPDDLVVLCCQLVVPDPCSLVVSLVSCCVRRVHDSVSSSVNSVVD

Sequence (70 aa):
MTKSEQERMFFRQTYSLSIDRMLSESPLDRDEVRRLRDSGRRDGSARAIRYVQEWDPVPRDIAAQFVDRV